Protein AF-A0A3L7VU51-F1 (afdb_monomer_lite)

Structure (mmCIF, N/CA/C/O backbone):
data_AF-A0A3L7VU51-F1
#
_entry.id   AF-A0A3L7VU51-F1
#
loop_
_atom_site.group_PDB
_atom_site.id
_atom_site.type_symbol
_atom_site.label_atom_id
_atom_site.label_alt_id
_atom_site.label_comp_id
_atom_site.label_asym_id
_atom_site.label_entity_id
_atom_site.label_seq_id
_atom_site.pdbx_PDB_ins_code
_atom_site.Cartn_x
_atom_site.Cartn_y
_atom_site.Cartn_z
_atom_site.occupancy
_atom_site.B_iso_or_equiv
_atom_site.auth_seq_id
_atom_site.auth_comp_id
_atom_site.auth_asym_id
_atom_site.auth_atom_id
_atom_site.pdbx_PDB_model_num
ATOM 1 N N . MET A 1 1 ? -8.812 21.172 -12.174 1.00 43.62 1 MET A N 1
ATOM 2 C CA . MET A 1 1 ? -7.855 20.045 -12.202 1.00 43.62 1 MET A CA 1
ATOM 3 C C . MET A 1 1 ? -8.671 18.785 -11.988 1.00 43.62 1 MET A C 1
ATOM 5 O O . MET A 1 1 ? -9.367 18.722 -10.985 1.00 43.62 1 MET A O 1
ATOM 9 N N . ALA A 1 2 ? -8.723 17.883 -12.968 1.00 48.28 2 ALA A N 1
ATOM 10 C CA . ALA A 1 2 ? -9.570 16.695 -12.885 1.00 48.28 2 ALA A CA 1
ATOM 11 C C . ALA A 1 2 ? -9.039 15.750 -11.794 1.00 48.28 2 ALA A C 1
ATOM 13 O O . ALA A 1 2 ? -7.850 15.431 -11.782 1.00 48.28 2 ALA A O 1
ATOM 14 N N . GLU A 1 3 ? -9.900 15.334 -10.866 1.00 54.09 3 GLU A N 1
ATOM 15 C CA . GLU A 1 3 ? -9.598 14.209 -9.980 1.00 54.09 3 GLU A CA 1
ATOM 16 C C . GLU A 1 3 ? -9.395 12.963 -10.842 1.00 54.09 3 GLU A C 1
ATOM 18 O O . GLU A 1 3 ? -10.272 12.592 -11.626 1.00 54.09 3 GLU A O 1
ATOM 23 N N . THR A 1 4 ? -8.221 12.343 -10.737 1.00 65.81 4 THR A N 1
ATOM 24 C CA . THR A 1 4 ? -7.937 11.097 -11.445 1.00 65.81 4 THR A CA 1
ATOM 25 C C . THR A 1 4 ? -8.759 9.968 -10.823 1.00 65.81 4 THR A C 1
ATOM 27 O O . THR A 1 4 ? -9.045 9.980 -9.622 1.00 65.81 4 THR A O 1
ATOM 30 N N . SER A 1 5 ? -9.144 8.980 -11.636 1.00 72.38 5 SER A N 1
ATOM 31 C CA . SER A 1 5 ? -9.883 7.790 -11.180 1.00 72.38 5 SER A CA 1
ATOM 32 C C . SER A 1 5 ? -9.213 7.127 -9.967 1.00 72.38 5 SER A C 1
ATOM 34 O O . SER A 1 5 ? -9.879 6.714 -9.021 1.00 72.38 5 SER A O 1
ATOM 36 N N . GLU A 1 6 ? -7.881 7.115 -9.952 1.00 66.00 6 GLU A N 1
ATOM 37 C CA . GLU A 1 6 ? -7.061 6.555 -8.877 1.00 66.00 6 GLU A CA 1
ATOM 38 C C . GLU A 1 6 ? -7.202 7.321 -7.556 1.00 66.00 6 GLU A C 1
ATOM 40 O O . GLU A 1 6 ? -7.354 6.712 -6.500 1.00 66.00 6 GLU A O 1
ATOM 45 N N . SER A 1 7 ? -7.224 8.660 -7.588 1.00 72.19 7 SER A N 1
ATOM 46 C CA . SER A 1 7 ? -7.455 9.459 -6.378 1.00 72.19 7 SER A CA 1
ATOM 47 C C . SER A 1 7 ? -8.830 9.188 -5.767 1.00 72.19 7 SER A C 1
ATOM 49 O O . SER A 1 7 ? -8.959 9.177 -4.545 1.00 72.19 7 SER A O 1
ATOM 51 N N . ARG A 1 8 ? -9.847 8.930 -6.598 1.00 76.38 8 ARG A N 1
ATOM 52 C CA . ARG A 1 8 ? -11.202 8.615 -6.129 1.00 76.38 8 ARG A CA 1
ATOM 53 C C . ARG A 1 8 ? -11.252 7.265 -5.412 1.00 76.38 8 ARG A C 1
ATOM 55 O O . ARG A 1 8 ? -11.758 7.194 -4.296 1.00 76.38 8 ARG A O 1
ATOM 62 N N . GLN A 1 9 ? -10.624 6.244 -5.997 1.00 82.12 9 GLN A N 1
ATOM 63 C CA . GLN A 1 9 ? -10.546 4.901 -5.413 1.00 82.12 9 GLN A CA 1
ATOM 64 C C . GLN A 1 9 ? -9.857 4.899 -4.042 1.00 82.12 9 GLN A C 1
ATOM 66 O O . GLN A 1 9 ? -10.307 4.213 -3.126 1.00 82.12 9 GLN A O 1
ATOM 71 N N . LEU A 1 10 ? -8.802 5.702 -3.867 1.00 83.12 10 LEU A N 1
ATOM 72 C CA . LEU A 1 10 ? -8.122 5.840 -2.574 1.00 83.12 10 LEU A CA 1
ATOM 73 C C . LEU A 1 10 ? -9.021 6.471 -1.509 1.00 83.12 10 LEU A C 1
ATOM 75 O O . LEU A 1 10 ? -9.040 6.018 -0.366 1.00 83.12 10 LEU A O 1
ATOM 79 N N . LEU A 1 11 ? -9.796 7.493 -1.877 1.00 81.81 11 LEU A N 1
ATOM 80 C CA . LEU A 1 11 ? -10.739 8.132 -0.958 1.00 81.81 11 LEU A CA 1
ATOM 81 C C . LEU A 1 11 ? -11.898 7.198 -0.588 1.00 81.81 11 LEU A C 1
ATOM 83 O O . LEU A 1 11 ? -12.312 7.174 0.570 1.00 81.81 11 LEU A O 1
ATOM 87 N N . GLU A 1 12 ? -12.394 6.401 -1.535 1.00 84.88 12 GLU A N 1
ATOM 88 C CA . GLU A 1 12 ? -13.410 5.376 -1.276 1.00 84.88 12 GLU A CA 1
ATOM 89 C C . GLU A 1 12 ? -12.882 4.274 -0.348 1.00 84.88 12 GLU A C 1
ATOM 91 O O . GLU A 1 12 ? -13.575 3.869 0.587 1.00 84.88 12 GLU A O 1
ATOM 96 N N . ALA A 1 13 ? -11.638 3.830 -0.549 1.00 86.00 13 ALA A N 1
ATOM 97 C CA . ALA A 1 13 ? -10.995 2.855 0.325 1.00 86.00 13 ALA A CA 1
ATOM 98 C C . ALA A 1 13 ? -10.833 3.390 1.757 1.00 86.00 13 ALA A C 1
ATOM 100 O O . ALA A 1 13 ? -11.168 2.687 2.712 1.00 86.00 13 ALA A O 1
ATOM 101 N N . LEU A 1 14 ? -10.391 4.644 1.910 1.00 86.75 14 LEU A N 1
ATOM 102 C CA . LEU A 1 14 ? -10.322 5.319 3.208 1.00 86.75 14 LEU A CA 1
ATOM 103 C C . LEU A 1 14 ? -11.701 5.387 3.879 1.00 86.75 14 LEU A C 1
ATOM 105 O O . LEU A 1 14 ? -11.854 4.966 5.022 1.00 86.75 14 LEU A O 1
ATOM 109 N N . ALA A 1 15 ? -12.728 5.846 3.160 1.00 86.06 15 ALA A N 1
ATOM 110 C CA . ALA A 1 15 ? -14.082 5.958 3.702 1.00 86.06 15 ALA A CA 1
ATOM 111 C C . ALA A 1 15 ? -14.665 4.606 4.147 1.00 86.06 15 ALA A C 1
ATOM 113 O O . ALA A 1 15 ? -15.455 4.553 5.089 1.00 86.06 15 ALA A O 1
ATOM 114 N N . ARG A 1 16 ? -14.283 3.519 3.471 1.00 88.12 16 ARG A N 1
ATOM 115 C CA . ARG A 1 16 ? -14.787 2.171 3.740 1.00 88.12 16 ARG A CA 1
ATOM 116 C C . ARG A 1 16 ? -14.091 1.478 4.908 1.00 88.12 16 ARG A C 1
ATOM 118 O O . ARG A 1 16 ? -14.755 0.762 5.653 1.00 88.12 16 ARG A O 1
ATOM 125 N N . TRP A 1 17 ? -12.773 1.620 5.025 1.00 89.69 17 TRP A N 1
ATOM 126 C CA . TRP A 1 17 ? -11.962 0.735 5.869 1.00 89.69 17 TRP A CA 1
ATOM 127 C C . TRP A 1 17 ? -11.326 1.403 7.083 1.00 89.69 17 TRP A C 1
ATOM 129 O O . TRP A 1 17 ? -10.846 0.702 7.973 1.00 89.69 17 TRP A O 1
ATOM 139 N N . VAL A 1 18 ? -11.317 2.733 7.161 1.00 87.50 18 VAL A N 1
ATOM 140 C CA . VAL A 1 18 ? -10.777 3.427 8.336 1.00 87.50 18 VAL A CA 1
ATOM 141 C C . VAL A 1 18 ? -11.587 3.063 9.580 1.00 87.50 18 VAL A C 1
ATOM 143 O O . VAL A 1 18 ? -12.814 3.135 9.593 1.00 87.50 18 VAL A O 1
ATOM 146 N N . GLY A 1 19 ? -10.888 2.650 10.637 1.00 84.69 19 GLY A N 1
ATOM 147 C CA . GLY A 1 19 ? -11.483 2.164 11.880 1.00 84.69 19 GLY A CA 1
ATOM 148 C C . GLY A 1 19 ? -11.949 0.706 11.842 1.00 84.69 19 GLY A C 1
ATOM 149 O O . GLY A 1 19 ? -12.318 0.181 12.891 1.00 84.69 19 GLY A O 1
ATOM 150 N N . ALA A 1 20 ? -11.905 0.028 10.689 1.00 88.00 20 ALA A N 1
ATOM 151 C CA . ALA A 1 20 ? -12.173 -1.406 10.621 1.00 88.00 20 ALA A CA 1
ATOM 152 C C . ALA A 1 20 ? -11.080 -2.196 11.355 1.00 88.00 20 ALA A C 1
ATOM 154 O O . ALA A 1 20 ? -9.908 -1.820 11.335 1.00 88.00 20 ALA A O 1
ATOM 155 N N . SER A 1 21 ? -11.451 -3.304 11.992 1.00 91.00 21 SER A N 1
ATOM 156 C CA . SER A 1 21 ? -10.497 -4.179 12.678 1.00 91.00 21 SER A CA 1
ATOM 157 C C . SER A 1 21 ? -9.696 -5.019 11.687 1.00 91.00 21 SER A C 1
ATOM 159 O O . SER A 1 21 ? -10.259 -5.644 10.789 1.00 91.00 21 SER A O 1
ATOM 161 N N . CYS A 1 22 ? -8.381 -5.088 11.894 1.00 89.88 22 CYS A N 1
ATOM 162 C CA . CYS A 1 22 ? -7.510 -6.022 11.191 1.00 89.88 22 CYS A CA 1
ATOM 163 C C . CYS A 1 22 ? -7.992 -7.469 11.425 1.00 89.88 22 CYS A C 1
ATOM 165 O O . CYS A 1 22 ? -8.198 -7.847 12.579 1.00 89.88 22 CYS A O 1
ATOM 167 N N . PRO A 1 23 ? -8.123 -8.312 10.387 1.00 89.06 23 PRO A N 1
ATOM 168 C CA . PRO A 1 23 ? -8.651 -9.669 10.542 1.00 89.06 23 PRO A CA 1
ATOM 169 C C . PRO A 1 23 ? -7.757 -10.603 11.375 1.00 89.06 23 PRO A C 1
ATOM 171 O O . PRO A 1 23 ? -8.264 -11.582 11.911 1.00 89.06 23 PRO A O 1
ATOM 174 N N . ASP A 1 24 ? -6.454 -10.320 11.509 1.00 90.69 24 ASP A N 1
ATOM 175 C CA . ASP A 1 24 ? -5.538 -11.174 12.288 1.00 90.69 24 ASP A CA 1
ATOM 176 C C . ASP A 1 24 ? -5.361 -10.711 13.734 1.00 90.69 24 ASP A C 1
ATOM 178 O O . ASP A 1 24 ? -5.346 -11.523 14.653 1.00 90.69 24 ASP A O 1
ATOM 182 N N . CYS A 1 25 ? -5.151 -9.408 13.939 1.00 90.62 25 CYS A N 1
ATOM 183 C CA . CYS A 1 25 ? -4.785 -8.862 15.247 1.00 90.62 25 CYS A CA 1
ATOM 184 C C . CYS A 1 25 ? -5.879 -7.999 15.877 1.00 90.62 25 CYS A C 1
ATOM 186 O O . CYS A 1 25 ? -5.675 -7.490 16.973 1.00 90.62 25 CYS A O 1
ATOM 188 N N . LEU A 1 26 ? -7.008 -7.808 15.187 1.00 89.81 26 LEU A N 1
ATOM 189 C CA . LEU A 1 26 ? -8.187 -7.041 15.611 1.00 89.81 26 LEU A CA 1
ATOM 190 C C . LEU A 1 26 ? -7.967 -5.540 15.868 1.00 89.81 26 LEU A C 1
ATOM 192 O O . LEU A 1 26 ? -8.941 -4.810 16.055 1.00 89.81 26 LEU A O 1
ATOM 196 N N . GLU A 1 27 ? -6.724 -5.062 15.803 1.00 86.81 27 GLU A 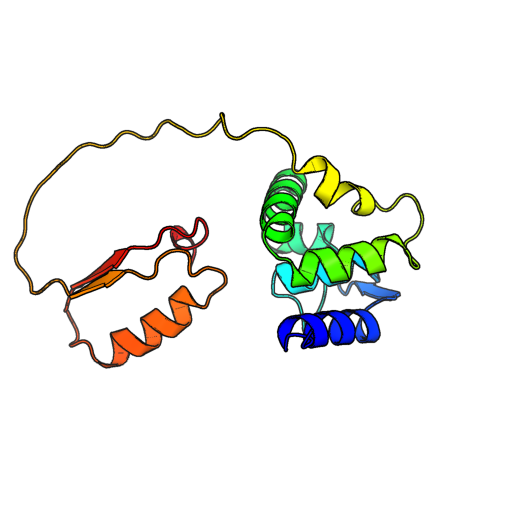N 1
ATOM 197 C CA . GLU A 1 27 ? -6.391 -3.641 15.915 1.00 86.81 27 GLU A CA 1
ATOM 198 C C . GLU A 1 27 ? -7.089 -2.812 14.824 1.00 86.81 27 GLU A C 1
ATOM 200 O O . GLU A 1 27 ? -7.116 -3.234 13.660 1.00 86.81 27 GLU A O 1
ATOM 205 N N . PRO A 1 28 ? -7.633 -1.631 15.170 1.00 87.62 28 PRO A N 1
ATOM 206 C CA . PRO A 1 28 ? -8.299 -0.764 14.212 1.00 87.62 28 PRO A CA 1
ATOM 207 C C . PRO A 1 28 ? -7.296 -0.197 13.201 1.00 87.62 28 PRO A C 1
ATOM 209 O O . PRO A 1 28 ? -6.231 0.309 13.560 1.00 87.62 28 PRO A O 1
ATOM 212 N N . LEU A 1 29 ? -7.657 -0.247 11.923 1.00 87.12 29 LEU A N 1
ATOM 213 C CA . LEU A 1 29 ? -6.865 0.322 10.843 1.00 87.12 29 LEU A CA 1
ATOM 214 C C . LEU A 1 29 ? -6.962 1.846 10.866 1.00 87.12 29 LEU A C 1
ATOM 216 O O . LEU A 1 29 ? -8.049 2.420 10.791 1.00 87.12 29 LEU A O 1
ATOM 220 N N . CYS A 1 30 ? -5.811 2.507 10.941 1.00 87.69 30 CYS A N 1
ATOM 221 C CA . CYS A 1 30 ? -5.724 3.944 10.726 1.00 87.69 30 CYS A CA 1
ATOM 222 C C . CYS A 1 30 ? -5.737 4.291 9.233 1.00 87.69 30 CYS A C 1
ATOM 224 O O . CYS A 1 30 ? -5.496 3.428 8.387 1.00 87.69 30 CYS A O 1
ATOM 226 N N . ASP A 1 31 ? -5.936 5.570 8.916 1.00 88.56 31 ASP A N 1
ATOM 227 C CA . ASP A 1 31 ? -5.899 6.096 7.548 1.00 88.56 31 ASP A CA 1
ATOM 228 C C . ASP A 1 31 ? -4.608 5.696 6.808 1.00 88.56 31 ASP A C 1
ATOM 230 O O . ASP A 1 31 ? -4.662 5.147 5.707 1.00 88.56 31 ASP A O 1
ATOM 234 N N . HIS A 1 32 ? -3.446 5.838 7.456 1.00 88.19 32 HIS A N 1
ATOM 235 C CA . HIS A 1 32 ? -2.159 5.385 6.911 1.00 88.19 32 HIS A CA 1
ATOM 236 C C . HIS A 1 32 ? -2.111 3.871 6.672 1.00 88.19 32 HIS A C 1
ATOM 238 O O . HIS A 1 32 ? -1.586 3.408 5.663 1.00 88.19 32 HIS A O 1
ATOM 244 N N . GLY A 1 33 ? -2.671 3.086 7.595 1.00 88.81 33 GLY A N 1
ATOM 245 C CA . GLY A 1 33 ? -2.718 1.632 7.490 1.00 88.81 33 GLY A CA 1
ATOM 246 C C . GLY A 1 33 ? -3.559 1.171 6.303 1.00 88.81 33 GLY A C 1
ATOM 247 O O . GLY A 1 33 ? -3.152 0.253 5.598 1.00 88.81 33 GLY A O 1
ATOM 248 N N . VAL A 1 34 ? -4.683 1.843 6.042 1.00 89.81 34 VAL A N 1
ATOM 249 C CA . VAL A 1 34 ? -5.524 1.580 4.868 1.00 89.81 34 VAL A CA 1
ATOM 250 C C . VAL A 1 34 ? -4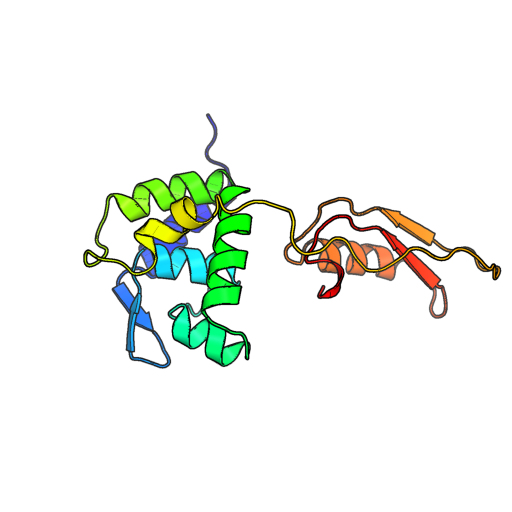.779 1.927 3.580 1.00 89.81 34 VAL A C 1
ATOM 252 O O . VAL A 1 34 ? -4.757 1.106 2.669 1.00 89.81 34 VAL A O 1
ATOM 255 N N . LEU A 1 35 ? -4.110 3.084 3.506 1.00 89.19 35 LEU A N 1
ATOM 256 C CA . LEU A 1 35 ? -3.320 3.454 2.322 1.00 89.19 35 LEU A CA 1
ATOM 257 C C . LEU A 1 35 ? -2.193 2.453 2.046 1.00 89.19 35 LEU A C 1
ATOM 259 O O . LEU A 1 35 ? -2.036 2.017 0.908 1.00 89.19 35 LEU A O 1
ATOM 263 N N . CYS A 1 36 ? -1.462 2.027 3.079 1.00 87.75 36 CYS A N 1
ATOM 264 C CA . CYS A 1 36 ? -0.445 0.985 2.947 1.00 87.75 36 CYS A CA 1
ATOM 265 C C . CYS A 1 36 ? -1.049 -0.356 2.507 1.00 87.75 36 CYS A C 1
ATOM 267 O O . CYS A 1 36 ? -0.473 -1.034 1.664 1.00 87.75 36 CYS A O 1
ATOM 269 N N . ALA A 1 37 ? -2.210 -0.746 3.038 1.00 87.62 37 ALA A N 1
ATOM 270 C CA . ALA A 1 37 ? -2.878 -1.980 2.634 1.00 87.62 37 ALA A CA 1
ATOM 271 C C . ALA A 1 37 ? -3.299 -1.938 1.158 1.00 87.62 37 ALA A C 1
ATOM 273 O O . ALA A 1 37 ? -3.081 -2.909 0.441 1.00 87.62 37 ALA A O 1
ATOM 274 N N . VAL A 1 38 ? -3.841 -0.812 0.684 1.00 87.75 38 VAL A N 1
ATOM 275 C CA . VAL A 1 38 ? -4.192 -0.634 -0.733 1.00 87.75 38 VAL A CA 1
ATOM 276 C C . VAL A 1 38 ? -2.941 -0.656 -1.616 1.00 87.75 38 VAL A C 1
ATOM 278 O O . VAL A 1 38 ? -2.955 -1.339 -2.637 1.00 87.75 38 VAL A O 1
ATOM 281 N N . ALA A 1 39 ? -1.851 -0.002 -1.199 1.00 85.75 39 ALA A N 1
ATOM 282 C CA . ALA A 1 39 ? -0.568 -0.034 -1.909 1.00 85.75 39 ALA A CA 1
ATOM 283 C C . ALA A 1 39 ? 0.020 -1.454 -2.007 1.00 85.75 39 ALA A C 1
ATOM 285 O O . ALA A 1 39 ? 0.596 -1.818 -3.024 1.00 85.75 39 ALA A O 1
ATOM 286 N N . LEU A 1 40 ? -0.186 -2.285 -0.980 1.00 82.62 40 LEU A N 1
ATOM 287 C CA . LEU A 1 40 ? 0.189 -3.704 -0.967 1.00 82.62 40 LEU A CA 1
ATOM 288 C C . LEU A 1 40 ? -0.820 -4.617 -1.699 1.00 82.62 40 LEU A C 1
ATOM 290 O O . LEU A 1 40 ? -0.699 -5.838 -1.630 1.00 82.62 40 LEU A O 1
ATOM 294 N N . GLY A 1 41 ? -1.846 -4.062 -2.353 1.00 83.06 41 GLY A N 1
ATOM 295 C CA . GLY A 1 41 ? -2.866 -4.827 -3.080 1.00 83.06 41 GLY A CA 1
ATOM 296 C C . GLY A 1 41 ? -3.964 -5.454 -2.208 1.00 83.06 41 GLY A C 1
ATOM 297 O O . GLY A 1 41 ? -4.832 -6.161 -2.716 1.00 83.06 41 GLY A O 1
ATOM 298 N N . LEU A 1 42 ? -4.001 -5.169 -0.905 1.00 83.69 42 LEU A N 1
ATOM 299 C CA . LEU A 1 42 ? -4.950 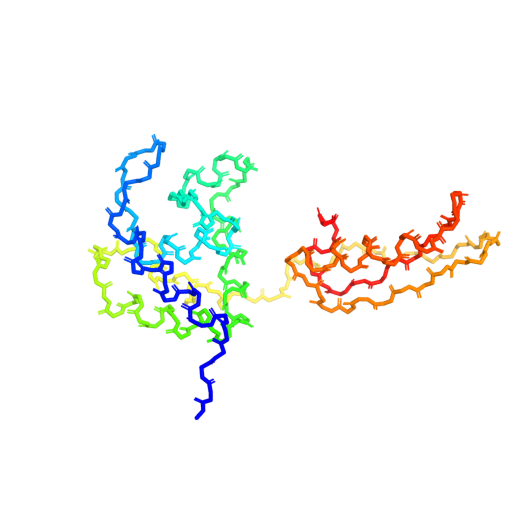-5.722 0.073 1.00 83.69 42 LEU A CA 1
ATOM 300 C C . LEU A 1 42 ? -6.241 -4.884 0.193 1.00 83.69 42 LEU A C 1
ATOM 302 O O . LEU A 1 42 ? -6.744 -4.648 1.289 1.00 83.69 42 LEU A O 1
ATOM 306 N N . LYS A 1 43 ? -6.791 -4.409 -0.930 1.00 80.88 43 LYS A N 1
ATOM 307 C CA . LYS A 1 43 ? -7.922 -3.455 -0.962 1.00 80.88 43 LYS A CA 1
ATOM 308 C C . LYS A 1 43 ? -9.276 -4.024 -0.505 1.00 80.88 43 LYS A C 1
ATOM 310 O O . LYS A 1 43 ? -10.118 -3.274 -0.011 1.00 80.88 43 LYS A O 1
ATOM 315 N N . ASP A 1 44 ? -9.482 -5.332 -0.664 1.00 81.81 44 ASP A N 1
ATOM 316 C CA . ASP A 1 44 ? -10.744 -6.015 -0.332 1.00 81.81 44 ASP A CA 1
ATOM 317 C C . ASP A 1 44 ? -10.754 -6.594 1.090 1.00 81.81 44 ASP A C 1
ATOM 319 O O . ASP A 1 44 ? -11.818 -6.795 1.677 1.00 81.81 44 ASP A O 1
ATOM 323 N N . LEU A 1 45 ? -9.567 -6.847 1.648 1.00 84.38 45 LEU A N 1
ATOM 324 C CA . LEU A 1 45 ? -9.379 -7.367 2.999 1.00 84.38 45 LEU A CA 1
ATOM 325 C C . LEU A 1 45 ? -8.117 -6.743 3.619 1.00 84.38 45 LEU A C 1
ATOM 327 O O . LEU A 1 45 ? -7.072 -7.401 3.700 1.00 84.38 45 LEU A O 1
ATOM 331 N N . PRO A 1 46 ? -8.179 -5.461 4.013 1.00 87.81 46 PRO A N 1
ATOM 332 C CA . PRO A 1 46 ? -7.005 -4.747 4.479 1.00 87.81 46 PRO A CA 1
ATOM 333 C C . PRO A 1 46 ? -6.519 -5.307 5.817 1.00 87.81 46 PRO A C 1
ATOM 335 O O . PRO A 1 46 ? -7.294 -5.609 6.726 1.00 87.81 46 PRO A O 1
ATOM 338 N N . ARG A 1 47 ? -5.198 -5.439 5.932 1.00 89.06 47 ARG A N 1
ATOM 339 C CA . ARG A 1 47 ? -4.501 -5.875 7.147 1.00 89.06 47 ARG A CA 1
ATOM 340 C C . ARG A 1 47 ? -3.629 -4.736 7.653 1.00 89.06 47 ARG A C 1
ATOM 342 O O . ARG A 1 47 ? -3.177 -3.900 6.871 1.00 89.06 47 ARG A O 1
ATOM 349 N N . CYS A 1 48 ? -3.364 -4.705 8.957 1.00 89.19 48 CYS A N 1
ATOM 350 C CA . CYS A 1 48 ? -2.383 -3.763 9.487 1.00 89.19 48 CYS A CA 1
ATOM 351 C C . CYS A 1 48 ? -0.999 -4.102 8.916 1.00 89.19 48 CYS A C 1
ATOM 353 O O . CYS A 1 48 ? -0.729 -5.264 8.600 1.00 89.19 48 CYS A O 1
ATOM 355 N N . LEU A 1 49 ? -0.110 -3.110 8.806 1.00 86.69 49 LEU A N 1
ATOM 356 C CA . LEU A 1 49 ? 1.181 -3.310 8.142 1.00 86.69 49 LEU A CA 1
ATOM 357 C C . LEU A 1 49 ? 1.974 -4.480 8.747 1.00 86.69 49 LEU A C 1
ATOM 359 O O . LEU A 1 49 ? 2.488 -5.303 8.007 1.00 86.69 49 LEU A O 1
ATOM 363 N N . ASN A 1 50 ? 1.992 -4.617 10.076 1.00 88.25 50 ASN A N 1
ATOM 364 C CA . ASN A 1 50 ? 2.689 -5.711 10.761 1.00 88.25 50 ASN A CA 1
ATOM 365 C C . ASN A 1 50 ? 2.136 -7.102 10.384 1.00 88.25 50 ASN A C 1
ATOM 367 O O . ASN A 1 50 ? 2.890 -8.044 10.154 1.00 88.25 50 ASN A O 1
ATOM 371 N N . CYS A 1 51 ? 0.812 -7.250 10.292 1.00 88.25 51 CYS A N 1
ATOM 372 C CA . CYS A 1 51 ? 0.200 -8.511 9.867 1.00 88.25 51 CYS A CA 1
ATOM 373 C C . CYS A 1 51 ? 0.396 -8.764 8.370 1.00 88.25 51 CYS A C 1
ATOM 375 O O . CYS A 1 51 ? 0.648 -9.900 7.976 1.00 88.25 51 CYS A O 1
ATOM 377 N N . ALA A 1 52 ? 0.348 -7.713 7.547 1.00 85.81 52 ALA A N 1
ATOM 378 C CA . ALA A 1 52 ? 0.643 -7.809 6.124 1.00 85.81 52 ALA A CA 1
ATOM 379 C C . ALA A 1 52 ? 2.091 -8.271 5.880 1.00 85.81 52 ALA A C 1
ATOM 381 O O . ALA A 1 52 ? 2.303 -9.218 5.129 1.00 85.81 52 ALA A O 1
ATOM 382 N N . THR A 1 53 ? 3.084 -7.690 6.565 1.00 85.44 53 THR A N 1
ATOM 383 C CA . THR A 1 53 ? 4.494 -8.084 6.402 1.00 85.44 53 THR A CA 1
ATOM 384 C C . THR A 1 53 ? 4.758 -9.505 6.880 1.00 85.44 53 THR A C 1
ATOM 386 O O . THR A 1 53 ? 5.442 -10.260 6.192 1.00 85.44 53 THR A O 1
ATOM 389 N N . LYS A 1 54 ? 4.161 -9.910 8.011 1.00 83.62 54 LYS A N 1
ATOM 390 C CA . LYS A 1 54 ? 4.222 -11.298 8.493 1.00 83.62 54 LYS A CA 1
ATOM 391 C C . LYS A 1 54 ? 3.635 -12.281 7.483 1.00 83.62 54 LYS A C 1
ATOM 393 O O . LYS A 1 54 ? 4.243 -13.316 7.241 1.00 83.62 54 LYS A O 1
ATOM 398 N N . GLY A 1 55 ? 2.490 -11.953 6.881 1.00 77.31 55 GLY A N 1
ATOM 399 C CA . GLY A 1 55 ? 1.863 -12.783 5.848 1.00 77.31 55 GLY A CA 1
ATOM 400 C C . GLY A 1 55 ? 2.704 -12.903 4.573 1.00 77.31 55 GLY A C 1
ATOM 401 O O . GLY A 1 55 ? 2.710 -13.958 3.948 1.00 77.31 55 GLY A O 1
ATOM 402 N N . LEU A 1 56 ? 3.449 -11.851 4.224 1.00 74.69 56 LEU A N 1
ATOM 403 C CA . LEU A 1 56 ? 4.382 -11.831 3.092 1.00 74.69 56 LEU A CA 1
ATOM 404 C C . LEU A 1 56 ? 5.752 -12.455 3.412 1.00 74.69 56 LEU A C 1
ATOM 406 O O . LEU A 1 56 ? 6.591 -12.556 2.522 1.00 74.69 56 LEU A O 1
ATOM 410 N N . GLY A 1 57 ? 6.015 -12.832 4.669 1.00 78.25 57 GLY A N 1
ATOM 411 C CA . GLY A 1 57 ? 7.326 -13.326 5.101 1.00 78.25 57 GLY A CA 1
ATOM 412 C C . GLY A 1 57 ? 8.448 -12.284 4.999 1.00 78.25 57 GLY A C 1
ATOM 413 O O . GLY A 1 57 ? 9.613 -12.660 4.888 1.00 78.25 57 GLY A O 1
ATOM 414 N N . ARG A 1 58 ? 8.117 -10.984 5.014 1.00 74.56 58 ARG A N 1
ATOM 415 C CA . ARG A 1 58 ? 9.080 -9.880 4.869 1.00 74.56 58 ARG A CA 1
ATOM 416 C C . ARG A 1 58 ? 9.352 -9.176 6.191 1.00 74.56 58 ARG A C 1
ATOM 418 O O . ARG A 1 58 ? 8.499 -9.114 7.079 1.00 74.56 58 ARG A O 1
ATOM 425 N N . ASP A 1 59 ? 10.541 -8.588 6.286 1.00 82.00 59 ASP A N 1
ATOM 426 C CA . ASP A 1 59 ? 10.893 -7.707 7.394 1.00 82.00 59 ASP A CA 1
ATOM 427 C C . ASP A 1 59 ? 10.057 -6.414 7.364 1.00 82.00 59 ASP A C 1
ATOM 429 O O . ASP A 1 59 ? 9.793 -5.827 6.307 1.00 82.00 59 ASP A O 1
ATOM 433 N N . LEU A 1 60 ? 9.629 -5.968 8.546 1.00 81.12 60 LEU A N 1
ATOM 434 C CA . LEU A 1 60 ? 8.763 -4.802 8.695 1.00 81.12 60 LEU A CA 1
ATOM 435 C C . LEU A 1 60 ? 9.488 -3.507 8.312 1.00 81.12 60 LEU A C 1
ATOM 437 O O . LEU A 1 60 ? 8.889 -2.656 7.658 1.00 81.12 60 LEU A O 1
ATOM 441 N N . VAL A 1 61 ? 10.760 -3.357 8.687 1.00 79.69 61 VAL A N 1
ATOM 442 C CA . VAL A 1 61 ? 11.551 -2.152 8.395 1.00 79.69 61 VAL A CA 1
ATOM 443 C C . VAL A 1 61 ? 11.842 -2.070 6.899 1.00 79.69 61 VAL A C 1
ATOM 445 O O . VAL A 1 61 ? 11.588 -1.036 6.282 1.00 79.69 61 VAL A O 1
ATOM 448 N N . ALA A 1 62 ? 12.268 -3.176 6.289 1.00 76.50 62 ALA A N 1
ATOM 449 C CA . ALA A 1 62 ? 12.478 -3.263 4.847 1.00 76.50 62 ALA A CA 1
ATOM 450 C C . ALA A 1 62 ? 11.198 -2.922 4.065 1.00 76.50 62 ALA A C 1
ATOM 452 O O . ALA A 1 62 ? 11.233 -2.140 3.112 1.00 76.50 62 ALA A O 1
ATOM 453 N N . THR A 1 63 ? 10.048 -3.440 4.510 1.00 78.75 63 THR A N 1
ATOM 454 C CA . THR A 1 63 ? 8.756 -3.148 3.873 1.00 78.75 63 THR A CA 1
ATOM 455 C C . THR A 1 63 ? 8.350 -1.684 4.047 1.00 78.75 63 THR A C 1
ATOM 457 O O . THR A 1 63 ? 7.879 -1.075 3.089 1.00 78.75 63 THR A O 1
ATOM 460 N N . LYS A 1 64 ? 8.568 -1.085 5.229 1.00 82.12 64 LYS A N 1
ATOM 461 C CA . LYS A 1 64 ? 8.343 0.355 5.449 1.00 82.12 64 LYS A CA 1
ATOM 462 C C . LYS A 1 64 ? 9.181 1.192 4.480 1.00 82.12 64 LYS A C 1
ATOM 464 O O . LYS A 1 64 ? 8.623 2.039 3.793 1.00 82.12 64 LYS A O 1
ATOM 469 N N . ASN A 1 65 ? 10.478 0.914 4.365 1.00 78.44 65 ASN A N 1
ATOM 470 C CA . ASN A 1 65 ? 11.384 1.660 3.485 1.00 78.44 65 ASN A CA 1
ATOM 471 C C . ASN A 1 65 ? 11.020 1.515 2.002 1.00 78.44 65 ASN A C 1
ATOM 473 O O . ASN A 1 65 ? 11.183 2.447 1.215 1.00 78.44 65 ASN A O 1
ATOM 477 N N . HIS A 1 66 ? 10.542 0.338 1.599 1.00 78.81 66 HIS A N 1
ATOM 478 C CA . HIS A 1 66 ? 10.054 0.119 0.243 1.00 78.81 66 HIS A CA 1
ATOM 479 C C . HIS A 1 66 ? 8.764 0.909 -0.028 1.00 78.81 66 HIS A C 1
ATOM 481 O O . HIS A 1 66 ? 8.704 1.663 -0.998 1.00 78.81 66 HIS A O 1
ATOM 487 N N . LEU A 1 67 ? 7.771 0.813 0.864 1.00 82.94 67 LEU A N 1
ATOM 488 C CA . LEU A 1 67 ? 6.512 1.558 0.750 1.00 82.94 67 LEU A CA 1
ATOM 489 C C . LEU A 1 67 ? 6.731 3.070 0.755 1.00 82.94 67 LEU A C 1
ATOM 491 O O . LEU A 1 67 ? 6.107 3.768 -0.033 1.00 82.94 67 LEU A O 1
ATOM 495 N N . ALA A 1 68 ? 7.626 3.568 1.605 1.00 83.56 68 ALA A N 1
ATOM 496 C CA . ALA A 1 68 ? 7.973 4.980 1.692 1.00 83.56 68 ALA A CA 1
ATOM 497 C C . ALA A 1 68 ? 8.434 5.535 0.334 1.00 83.56 68 ALA A C 1
ATOM 499 O O . ALA A 1 68 ? 7.867 6.506 -0.167 1.00 83.56 68 ALA A O 1
ATOM 500 N N . ARG A 1 69 ? 9.404 4.864 -0.302 1.00 79.50 69 ARG A N 1
ATOM 501 C CA . ARG A 1 69 ? 9.922 5.241 -1.627 1.00 79.50 69 ARG A CA 1
ATOM 502 C C . ARG A 1 69 ? 8.862 5.132 -2.719 1.00 79.50 69 ARG A C 1
ATOM 504 O O . ARG A 1 69 ? 8.763 6.019 -3.560 1.00 79.50 69 ARG A O 1
ATOM 511 N N . TRP A 1 70 ? 8.058 4.070 -2.694 1.00 80.25 70 TRP A N 1
ATOM 512 C CA . TRP A 1 70 ? 7.008 3.862 -3.691 1.00 80.25 70 TRP A CA 1
ATOM 513 C C . TRP A 1 70 ? 5.908 4.926 -3.597 1.00 80.25 70 TRP A C 1
ATOM 515 O O . TRP A 1 70 ? 5.549 5.542 -4.598 1.00 80.25 70 TRP A O 1
ATOM 525 N N . LEU A 1 71 ? 5.411 5.197 -2.386 1.00 82.81 71 LEU A N 1
ATOM 526 C CA . LEU A 1 71 ? 4.369 6.195 -2.136 1.00 82.81 71 LEU A CA 1
ATOM 527 C C . LEU A 1 71 ? 4.849 7.615 -2.465 1.00 82.81 71 LEU A C 1
ATOM 529 O O . LEU A 1 71 ? 4.067 8.409 -2.989 1.00 82.81 71 LEU A O 1
ATOM 533 N N . ALA A 1 72 ? 6.125 7.922 -2.203 1.00 79.94 72 ALA A N 1
ATOM 534 C CA . ALA A 1 72 ? 6.732 9.207 -2.543 1.00 79.94 72 ALA A CA 1
ATOM 535 C C . ALA A 1 72 ? 6.702 9.503 -4.053 1.00 79.94 72 ALA A C 1
ATOM 537 O O . ALA A 1 72 ? 6.602 10.661 -4.449 1.00 79.94 72 ALA A O 1
ATOM 538 N N . GLY A 1 73 ? 6.728 8.469 -4.899 1.00 77.94 73 GLY A N 1
ATOM 539 C CA . GLY A 1 73 ? 6.650 8.602 -6.355 1.00 77.94 73 GLY A CA 1
ATOM 540 C C . GLY A 1 73 ? 5.232 8.732 -6.926 1.00 77.94 73 GLY A C 1
ATOM 541 O O . GLY A 1 73 ? 5.082 8.787 -8.145 1.00 77.94 73 GLY A O 1
ATOM 542 N N . LYS A 1 74 ? 4.176 8.739 -6.096 1.00 80.19 74 LYS A N 1
ATOM 543 C CA . LYS A 1 74 ? 2.777 8.696 -6.561 1.00 80.19 74 LYS A CA 1
ATOM 544 C C . LYS A 1 74 ? 1.961 9.885 -6.039 1.00 80.19 74 LYS A C 1
ATOM 546 O O . LYS A 1 74 ? 1.456 9.871 -4.917 1.00 80.19 74 LYS A O 1
ATOM 551 N N . ASP A 1 75 ? 1.707 10.881 -6.893 1.00 78.25 75 ASP A N 1
ATOM 552 C CA . ASP A 1 75 ? 0.954 12.106 -6.552 1.00 78.25 75 ASP A CA 1
ATOM 553 C C . ASP A 1 75 ? -0.456 11.868 -5.983 1.00 78.25 75 ASP A C 1
ATOM 555 O O . ASP A 1 75 ? -0.978 12.668 -5.198 1.00 78.25 75 ASP A O 1
ATOM 559 N N . CYS A 1 76 ? -1.137 10.804 -6.415 1.00 81.94 76 CYS A N 1
ATOM 560 C CA . CYS A 1 76 ? -2.458 10.442 -5.896 1.00 81.94 76 CYS A CA 1
ATOM 561 C C . CYS A 1 76 ? -2.377 9.966 -4.437 1.00 81.94 76 CYS A C 1
ATOM 563 O O . CYS A 1 76 ? -3.204 10.377 -3.619 1.00 81.94 76 CYS A O 1
ATOM 565 N N . TYR A 1 77 ? -1.350 9.183 -4.104 1.00 84.25 77 TYR A N 1
ATOM 566 C CA . TYR A 1 77 ? -1.085 8.717 -2.750 1.00 84.25 77 TYR A CA 1
ATOM 567 C C . TYR A 1 77 ? -0.562 9.834 -1.862 1.00 84.25 77 TYR A C 1
ATOM 569 O O . TYR A 1 77 ? -1.071 9.969 -0.760 1.00 84.25 77 TYR A O 1
ATOM 577 N N . LEU A 1 78 ? 0.347 10.690 -2.339 1.00 82.50 78 LEU A N 1
ATOM 578 C CA . LEU A 1 78 ? 0.820 11.855 -1.580 1.00 82.50 78 LEU A CA 1
ATOM 579 C C . LEU A 1 78 ? -0.338 12.752 -1.120 1.00 82.50 78 LEU A C 1
ATOM 581 O O . LEU A 1 78 ? -0.416 13.150 0.042 1.00 82.50 78 LEU A O 1
ATOM 585 N N . ARG A 1 79 ? -1.294 13.025 -2.015 1.00 82.75 79 ARG A N 1
ATOM 586 C CA . ARG A 1 79 ? -2.489 13.819 -1.689 1.00 82.75 79 ARG A CA 1
ATOM 587 C C . ARG A 1 79 ? -3.419 13.115 -0.703 1.00 82.75 79 ARG A C 1
ATOM 589 O O . ARG A 1 79 ? -3.980 13.772 0.173 1.00 82.75 79 ARG A O 1
ATOM 596 N N . ALA A 1 80 ? -3.608 11.804 -0.844 1.00 84.25 80 ALA A N 1
ATOM 597 C CA . ALA A 1 80 ? -4.389 11.018 0.108 1.00 84.25 80 ALA A CA 1
ATOM 598 C C . ALA A 1 80 ? -3.694 10.943 1.480 1.00 84.25 80 ALA A C 1
ATOM 600 O O . ALA A 1 80 ? -4.353 11.057 2.510 1.00 84.25 80 ALA A O 1
ATOM 601 N N . TRP A 1 81 ? -2.366 10.843 1.487 1.00 86.06 81 TRP A N 1
ATOM 602 C CA . TRP A 1 81 ? -1.526 10.792 2.675 1.00 86.06 81 TRP A CA 1
ATOM 603 C C . TRP A 1 81 ? -1.558 12.099 3.457 1.00 86.06 81 TRP A C 1
ATOM 605 O O . TRP A 1 81 ? -1.781 12.080 4.658 1.00 86.06 81 TRP A O 1
ATOM 615 N N . ALA A 1 82 ? -1.448 13.246 2.785 1.00 80.81 82 ALA A N 1
ATOM 616 C CA . ALA A 1 82 ? -1.577 14.551 3.434 1.00 80.81 82 ALA A CA 1
ATOM 617 C C . ALA A 1 82 ? -2.948 14.731 4.119 1.00 80.81 82 ALA A C 1
ATOM 619 O O . ALA A 1 82 ? -3.051 15.347 5.178 1.00 80.81 82 ALA A O 1
ATOM 620 N N . LYS A 1 83 ? -4.017 14.158 3.544 1.00 77.50 83 LYS A N 1
ATOM 621 C CA . LYS A 1 83 ? -5.340 14.129 4.187 1.00 77.50 83 LYS A CA 1
ATOM 622 C C . LYS A 1 83 ? -5.377 13.175 5.385 1.00 77.50 83 LYS A C 1
ATOM 624 O O . LYS A 1 83 ? -5.957 13.539 6.406 1.00 77.50 83 LYS A O 1
ATOM 629 N N . ALA A 1 84 ? -4.761 11.999 5.269 1.00 78.50 84 ALA A N 1
ATOM 630 C CA . ALA A 1 84 ? -4.630 11.025 6.355 1.00 78.50 84 ALA A CA 1
ATOM 631 C C . ALA A 1 84 ? -3.837 11.591 7.545 1.00 78.50 84 ALA A C 1
ATOM 633 O O . ALA A 1 84 ? -4.228 11.393 8.689 1.00 78.50 84 ALA A O 1
ATOM 634 N N . ASP A 1 85 ? -2.784 12.363 7.286 1.00 71.38 85 ASP A N 1
ATOM 635 C CA . ASP A 1 85 ? -1.965 12.999 8.323 1.00 71.38 85 ASP A CA 1
ATOM 636 C C . ASP A 1 85 ? -2.760 14.059 9.113 1.00 71.38 85 ASP A C 1
ATOM 638 O O . ASP A 1 85 ? -2.578 14.243 10.315 1.00 71.38 85 ASP A O 1
ATOM 642 N N . SER A 1 86 ? -3.734 14.701 8.457 1.00 61.62 86 SER A N 1
ATOM 643 C CA . SER A 1 86 ? -4.629 15.687 9.076 1.00 61.62 86 SER A CA 1
ATOM 644 C C . SER A 1 86 ? -5.811 15.097 9.866 1.00 61.62 86 SER A C 1
ATOM 646 O O . SER A 1 86 ? -6.549 15.853 10.503 1.00 61.62 86 SER A O 1
ATOM 648 N N . ALA A 1 87 ? -6.031 13.773 9.842 1.00 60.28 87 ALA A N 1
ATOM 649 C CA . ALA A 1 87 ? -7.233 13.150 10.400 1.00 60.28 87 ALA A CA 1
ATOM 650 C C . ALA A 1 87 ? -6.972 11.8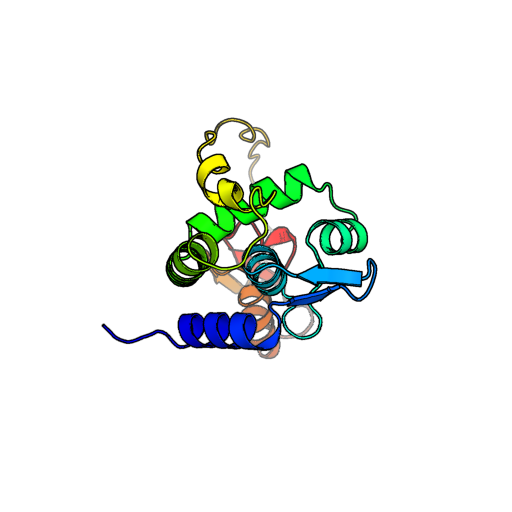46 11.181 1.00 60.28 87 ALA A C 1
ATOM 652 O O . ALA A 1 87 ? -6.199 10.995 10.771 1.00 60.28 87 ALA A O 1
ATOM 653 N N . ARG A 1 88 ? -7.716 11.685 12.290 1.00 58.34 88 ARG A N 1
ATOM 654 C CA . ARG A 1 88 ? -8.149 10.434 12.966 1.00 58.34 88 ARG A CA 1
ATOM 655 C C . ARG A 1 88 ? -7.138 9.349 13.349 1.00 58.34 88 ARG A C 1
ATOM 657 O O . ARG A 1 88 ? -7.532 8.424 14.062 1.00 58.34 88 ARG A O 1
ATOM 664 N N . CYS A 1 89 ? -5.867 9.434 12.992 1.00 64.00 89 CYS A N 1
ATOM 665 C CA . CYS A 1 89 ? -4.895 8.482 13.497 1.00 64.00 89 CYS A CA 1
ATOM 666 C C . CYS A 1 89 ? -4.541 8.802 14.958 1.00 64.00 89 CYS A C 1
ATOM 668 O O . CYS A 1 89 ? -4.284 9.958 15.293 1.00 64.00 89 CYS A O 1
ATOM 670 N N . LYS A 1 90 ? -4.493 7.788 15.838 1.00 61.69 90 LYS A N 1
ATOM 671 C CA . LYS A 1 90 ? -3.915 7.951 17.183 1.00 61.69 90 LYS A CA 1
ATOM 672 C C . LYS A 1 90 ? -2.485 8.459 17.016 1.00 61.69 90 LYS A C 1
ATOM 674 O O . LYS A 1 90 ? -1.636 7.731 16.508 1.00 61.69 90 LYS A O 1
ATOM 679 N N . THR A 1 91 ? -2.233 9.701 17.404 1.00 54.31 91 THR A N 1
ATOM 680 C CA . THR A 1 91 ? -0.881 10.237 17.514 1.00 54.31 91 THR A CA 1
ATOM 681 C C . THR A 1 91 ? -0.202 9.630 18.746 1.00 54.31 91 THR A C 1
ATOM 683 O O . THR A 1 91 ? -0.809 9.618 19.820 1.00 54.31 91 THR A O 1
ATOM 686 N N . PRO A 1 92 ? 1.045 9.137 18.626 1.00 59.44 92 PRO A N 1
ATOM 687 C CA . PRO A 1 92 ? 1.850 9.030 17.405 1.00 59.44 92 PRO A CA 1
ATOM 688 C C . PRO A 1 92 ? 1.514 7.769 16.586 1.00 59.44 92 PRO A C 1
ATOM 690 O O . PRO A 1 92 ? 1.592 6.642 17.075 1.00 59.44 92 PRO A O 1
ATOM 693 N N . CYS A 1 93 ? 1.186 7.959 15.306 1.00 71.88 93 CYS A N 1
ATOM 694 C CA . CYS A 1 93 ? 1.083 6.862 14.352 1.00 71.88 93 CYS A CA 1
ATOM 695 C C . CYS A 1 93 ? 2.491 6.400 13.983 1.00 71.88 93 CYS A C 1
ATOM 697 O O . CYS A 1 93 ? 3.294 7.214 13.539 1.00 71.88 93 CYS A O 1
ATOM 699 N N . LEU A 1 94 ? 2.781 5.099 14.034 1.00 71.88 94 LEU A N 1
ATOM 700 C CA . LEU A 1 94 ? 4.071 4.565 13.560 1.00 71.88 94 LEU A CA 1
ATOM 701 C C . LEU A 1 94 ? 4.309 4.757 12.049 1.00 71.88 94 LEU A C 1
ATOM 703 O O . LEU A 1 94 ? 5.396 4.454 11.551 1.00 71.88 94 LEU A O 1
ATOM 707 N N . LEU A 1 95 ? 3.282 5.207 11.324 1.00 76.06 95 LEU A N 1
ATOM 708 C CA . LEU A 1 95 ? 3.316 5.469 9.893 1.00 76.06 95 LEU A CA 1
ATOM 709 C C . LEU A 1 95 ? 3.249 6.957 9.547 1.00 76.06 95 LEU A C 1
ATOM 711 O O . LEU A 1 95 ? 3.558 7.260 8.413 1.00 76.06 95 LEU A O 1
ATOM 715 N N . SER A 1 96 ? 2.907 7.896 10.438 1.00 75.50 96 SER A N 1
ATOM 716 C CA . SER A 1 96 ? 2.779 9.313 10.020 1.00 75.50 96 SER A CA 1
ATOM 717 C C . SER A 1 96 ? 4.092 9.886 9.464 1.00 75.50 96 SER A C 1
ATOM 719 O O . SER A 1 96 ? 4.074 10.672 8.524 1.00 75.50 96 SER A O 1
ATOM 721 N N . GLY A 1 97 ? 5.236 9.412 9.972 1.00 75.25 97 GLY A N 1
ATOM 722 C CA . GLY A 1 97 ? 6.572 9.768 9.478 1.00 75.25 97 GLY A CA 1
ATOM 723 C C . GLY A 1 97 ? 7.057 8.988 8.250 1.00 75.25 97 GLY A C 1
ATOM 724 O O . GLY A 1 97 ? 8.122 9.305 7.734 1.00 75.25 97 GLY A O 1
ATOM 725 N N . LEU A 1 98 ? 6.294 8.013 7.734 1.00 80.56 98 LEU A N 1
ATOM 726 C CA . LEU A 1 98 ? 6.781 7.064 6.720 1.00 80.56 98 LEU A CA 1
ATOM 727 C C . LEU A 1 98 ? 7.334 7.759 5.466 1.00 80.56 98 LEU A C 1
ATOM 729 O O . LEU A 1 98 ? 8.337 7.319 4.920 1.00 80.56 98 LEU A O 1
ATOM 733 N N . LEU A 1 99 ? 6.689 8.840 5.016 1.00 75.88 99 LEU A N 1
ATOM 734 C CA . LEU A 1 99 ? 7.137 9.601 3.846 1.00 75.88 99 LEU A CA 1
ATOM 735 C C . LEU A 1 99 ? 8.293 10.564 4.146 1.00 75.88 99 LEU A C 1
ATOM 737 O O . LEU A 1 99 ? 9.054 10.880 3.242 1.00 75.88 99 LEU A O 1
ATOM 741 N N . GLN A 1 100 ? 8.439 11.014 5.393 1.00 68.69 100 GLN A N 1
ATOM 742 C CA . GLN A 1 100 ? 9.557 11.863 5.830 1.00 68.69 100 GLN A CA 1
ATOM 743 C C . GLN A 1 100 ? 10.836 11.032 6.021 1.00 68.69 100 GLN A C 1
ATOM 745 O O . GLN A 1 100 ? 11.939 11.512 5.796 1.00 68.69 100 GLN A O 1
ATOM 750 N N . GLU A 1 101 ? 10.693 9.754 6.382 1.00 57.91 101 GLU A N 1
ATOM 751 C CA . GLU A 1 101 ? 11.793 8.790 6.516 1.00 57.91 101 GLU A CA 1
ATOM 752 C C . GLU A 1 101 ? 12.325 8.283 5.153 1.00 57.91 101 GLU A C 1
ATOM 754 O O . GLU A 1 101 ? 13.339 7.589 5.109 1.00 57.91 101 GLU A O 1
ATOM 759 N N . ALA A 1 102 ? 11.670 8.626 4.033 1.00 56.03 102 ALA A N 1
ATOM 760 C CA . ALA A 1 102 ? 12.035 8.178 2.683 1.00 56.03 102 ALA A CA 1
ATOM 761 C C . ALA A 1 102 ? 13.287 8.871 2.101 1.00 56.03 102 ALA A C 1
ATOM 763 O O . ALA A 1 102 ? 13.818 8.410 1.092 1.00 56.03 102 ALA A O 1
ATOM 764 N N . GLU A 1 103 ? 13.760 9.963 2.711 1.00 45.31 103 GLU A N 1
ATOM 765 C CA . GLU A 1 103 ? 14.856 10.811 2.208 1.00 45.31 103 GLU A CA 1
ATOM 766 C C . GLU A 1 103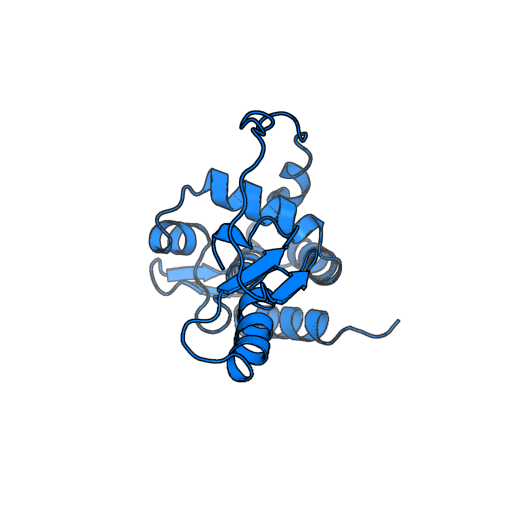 ? 16.277 10.300 2.550 1.00 45.31 103 GLU A C 1
ATOM 768 O O . GLU A 1 103 ? 17.206 11.096 2.692 1.00 45.31 103 GLU A O 1
ATOM 773 N N . ILE A 1 104 ? 16.493 8.984 2.683 1.00 45.41 104 ILE A N 1
ATOM 774 C CA . ILE A 1 104 ? 17.843 8.425 2.911 1.00 45.41 104 ILE A CA 1
ATOM 775 C C . ILE A 1 104 ? 18.453 7.948 1.570 1.00 45.41 104 ILE A C 1
ATOM 777 O O . ILE A 1 104 ? 17.763 7.259 0.816 1.00 45.41 104 ILE A O 1
ATOM 781 N N . PRO A 1 105 ? 19.713 8.313 1.229 1.00 38.50 105 PRO A N 1
ATOM 782 C CA . PRO A 1 105 ? 20.184 8.404 -0.156 1.00 38.50 105 PRO A CA 1
ATOM 783 C C . PRO A 1 105 ? 20.525 7.069 -0.836 1.00 38.50 105 PRO A C 1
ATOM 785 O O . PRO A 1 105 ? 20.778 6.039 -0.215 1.00 38.50 105 PRO A O 1
ATOM 788 N N . ALA A 1 106 ? 20.573 7.154 -2.164 1.00 39.03 106 ALA A N 1
ATOM 789 C CA . ALA A 1 106 ? 20.628 6.098 -3.167 1.00 39.03 106 ALA A CA 1
ATOM 790 C C . ALA A 1 106 ? 22.021 5.461 -3.401 1.00 39.03 106 ALA A C 1
ATOM 792 O O . ALA A 1 106 ? 22.455 5.361 -4.546 1.00 39.03 106 ALA A O 1
ATOM 793 N N . GLU A 1 107 ? 22.738 5.024 -2.358 1.00 34.38 107 GLU A N 1
ATOM 794 C CA . GLU A 1 107 ? 24.169 4.664 -2.510 1.00 34.38 107 GLU A CA 1
ATOM 795 C C . GLU A 1 107 ? 24.566 3.219 -2.153 1.00 34.38 107 GLU A C 1
ATOM 797 O O . GLU A 1 107 ? 25.729 2.862 -2.315 1.00 34.38 107 GLU A O 1
ATOM 802 N N . ALA A 1 108 ? 23.653 2.354 -1.695 1.00 37.69 108 ALA A N 1
ATOM 803 C CA . ALA A 1 108 ? 24.053 1.063 -1.109 1.00 37.69 108 ALA A CA 1
ATOM 804 C C . ALA A 1 108 ? 23.912 -0.193 -1.995 1.00 37.69 108 ALA A C 1
ATOM 806 O O . ALA A 1 108 ? 24.282 -1.264 -1.527 1.00 37.69 108 ALA A O 1
ATOM 807 N N . GLU A 1 109 ? 23.445 -0.118 -3.250 1.00 36.72 109 GLU A N 1
ATOM 808 C CA . GLU A 1 109 ? 23.301 -1.320 -4.105 1.00 36.72 109 GLU A CA 1
ATOM 809 C C . GLU A 1 109 ? 23.788 -1.124 -5.553 1.00 36.72 109 GLU A C 1
ATOM 811 O O . GLU A 1 109 ? 23.108 -1.454 -6.520 1.00 36.72 109 GLU A O 1
ATOM 816 N N . LEU A 1 110 ? 25.008 -0.606 -5.720 1.00 41.19 110 LEU A N 1
ATOM 817 C CA . LEU A 1 110 ? 25.761 -0.715 -6.977 1.00 41.19 110 LEU A CA 1
ATOM 818 C C . LEU A 1 110 ? 26.914 -1.708 -6.812 1.00 41.19 110 LEU A C 1
ATOM 820 O O . LEU A 1 110 ? 28.067 -1.312 -6.673 1.00 41.19 110 LEU A O 1
ATOM 824 N N . ALA A 1 111 ? 26.599 -3.002 -6.842 1.00 34.28 111 ALA A N 1
ATOM 825 C CA . ALA A 1 111 ? 27.566 -4.049 -7.168 1.00 34.28 111 ALA A CA 1
ATOM 826 C C . ALA A 1 111 ? 26.849 -5.361 -7.519 1.00 34.28 111 ALA A C 1
ATOM 828 O O . ALA A 1 111 ? 26.747 -6.257 -6.689 1.00 34.28 111 ALA A O 1
ATOM 829 N N . PHE A 1 112 ? 26.390 -5.510 -8.762 1.00 31.95 112 PHE A N 1
ATOM 830 C CA . PHE A 1 112 ? 26.504 -6.813 -9.415 1.00 31.95 112 PHE A CA 1
ATOM 831 C C . PHE A 1 112 ? 26.816 -6.608 -10.894 1.00 31.95 112 PHE A C 1
ATOM 833 O O . PHE A 1 112 ? 26.079 -5.972 -11.647 1.00 31.95 112 PHE A O 1
ATOM 840 N N . GLU A 1 113 ? 28.018 -7.040 -11.241 1.00 35.09 113 GLU A N 1
ATOM 841 C CA . GLU A 1 113 ? 28.764 -6.666 -12.428 1.00 35.09 113 GLU A CA 1
ATOM 842 C C . GLU A 1 113 ? 28.128 -7.185 -13.723 1.00 35.09 113 GLU A C 1
ATOM 844 O O . GLU A 1 113 ? 27.716 -8.340 -13.838 1.00 35.09 113 GLU A O 1
ATOM 849 N N . ARG A 1 114 ? 28.127 -6.311 -14.738 1.00 51.28 114 ARG A N 1
ATOM 850 C CA . ARG A 1 114 ? 28.003 -6.680 -16.151 1.00 51.28 114 ARG A CA 1
ATOM 851 C C . ARG A 1 114 ? 29.146 -7.622 -16.515 1.00 51.28 114 ARG A C 1
ATOM 853 O O . ARG A 1 114 ? 30.302 -7.234 -16.393 1.00 51.28 114 ARG A O 1
ATOM 860 N N . THR A 1 115 ? 28.828 -8.769 -17.103 1.00 37.38 115 THR A N 1
ATOM 861 C CA . THR A 1 115 ? 29.694 -9.364 -18.126 1.00 37.38 115 THR A CA 1
ATOM 862 C C . THR A 1 115 ? 28.863 -9.844 -19.311 1.00 37.38 115 THR A C 1
ATOM 864 O O . THR A 1 115 ? 27.774 -10.396 -19.170 1.00 37.38 115 THR A O 1
ATOM 867 N N . ASP A 1 116 ? 29.389 -9.502 -20.480 1.00 49.91 116 ASP A N 1
ATOM 868 C CA . ASP A 1 116 ? 28.803 -9.543 -21.812 1.00 49.91 116 ASP A CA 1
ATOM 869 C C . ASP A 1 116 ? 28.717 -10.952 -22.443 1.00 49.91 116 ASP A C 1
ATOM 871 O O . ASP A 1 116 ? 29.539 -11.831 -22.194 1.00 49.91 116 ASP A O 1
ATOM 875 N N . GLU A 1 117 ? 27.742 -11.069 -23.356 1.00 53.31 117 GLU A N 1
ATOM 876 C CA . GLU A 1 117 ? 27.731 -11.844 -24.614 1.00 53.31 117 GLU A CA 1
ATOM 877 C C . GLU A 1 117 ? 27.830 -13.390 -24.625 1.00 53.31 117 GLU A C 1
ATOM 879 O O . GLU A 1 117 ? 28.898 -13.976 -24.455 1.00 53.31 117 GLU A O 1
ATOM 884 N N . LYS A 1 118 ? 26.761 -14.050 -25.129 1.00 41.19 118 LYS A N 1
ATOM 885 C CA . LYS A 1 118 ? 26.793 -14.764 -26.436 1.00 41.19 118 LYS A CA 1
ATOM 886 C C . LYS A 1 118 ? 25.430 -15.301 -26.931 1.00 41.19 118 LYS A C 1
ATOM 888 O O . LYS A 1 118 ? 24.704 -15.983 -26.221 1.00 41.19 118 LYS A O 1
ATOM 893 N N . LYS A 1 119 ? 25.175 -15.005 -28.215 1.00 52.16 119 LYS A N 1
ATOM 894 C CA . LYS A 1 119 ? 24.195 -15.519 -29.206 1.00 52.16 119 LYS A CA 1
ATOM 895 C C . LYS A 1 119 ? 23.547 -16.896 -28.949 1.00 52.16 119 LYS A C 1
ATOM 897 O O . LYS A 1 119 ? 24.265 -17.887 -28.849 1.00 52.16 119 LYS A O 1
ATOM 902 N N . ASN A 1 120 ? 22.224 -16.980 -29.157 1.00 37.56 120 ASN A N 1
ATOM 903 C CA . ASN A 1 120 ? 21.676 -17.942 -30.123 1.00 37.56 120 ASN A CA 1
ATOM 904 C C . ASN A 1 120 ? 20.327 -17.514 -30.732 1.00 37.56 120 ASN A C 1
ATOM 906 O O . ASN A 1 120 ? 19.549 -16.782 -30.127 1.00 37.56 120 ASN A O 1
ATOM 910 N N . ASP A 1 121 ? 20.148 -17.958 -31.970 1.00 49.66 121 ASP A N 1
ATOM 911 C CA . ASP A 1 121 ? 19.193 -17.552 -32.997 1.00 49.66 121 ASP A CA 1
ATOM 912 C C . ASP A 1 121 ? 17.781 -18.128 -32.764 1.00 49.66 121 ASP A C 1
ATOM 914 O O . ASP A 1 121 ? 17.563 -19.336 -32.797 1.00 49.66 121 ASP A O 1
ATOM 918 N N . ALA A 1 122 ? 16.824 -17.243 -32.508 1.00 43.47 122 ALA A N 1
ATOM 919 C CA . ALA A 1 122 ? 15.383 -17.431 -32.671 1.00 43.47 122 ALA A CA 1
ATOM 920 C C . ALA A 1 122 ? 14.794 -16.024 -32.879 1.00 43.47 122 ALA A C 1
ATOM 922 O O . ALA A 1 122 ? 15.416 -15.063 -32.412 1.00 43.47 122 ALA A O 1
ATOM 923 N N . PRO A 1 123 ? 13.639 -15.836 -33.552 1.00 44.78 123 PRO A N 1
ATOM 924 C CA . PRO A 1 123 ? 12.993 -14.529 -33.614 1.00 44.78 123 PRO A CA 1
ATOM 925 C C . PRO A 1 123 ? 12.548 -14.141 -32.200 1.00 44.78 123 PRO A C 1
ATOM 927 O O . PRO A 1 123 ? 11.450 -14.458 -31.750 1.00 44.78 123 PRO A O 1
ATOM 930 N N . MET A 1 124 ? 13.464 -13.511 -31.473 1.00 50.75 124 MET A N 1
ATOM 931 C CA . MET A 1 124 ? 13.279 -13.059 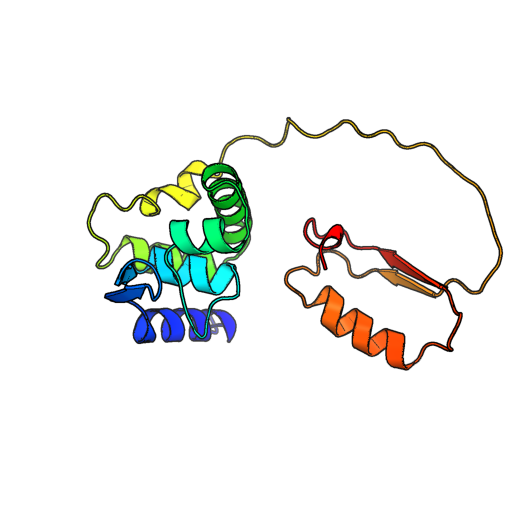-30.112 1.00 50.75 124 MET A CA 1
ATOM 932 C C . MET A 1 124 ? 12.399 -11.825 -30.201 1.00 50.75 124 MET A C 1
ATOM 934 O O . MET A 1 124 ? 12.847 -10.753 -30.611 1.00 50.75 124 MET A O 1
ATOM 938 N N . LEU A 1 125 ? 11.121 -11.989 -29.880 1.00 63.25 125 LEU A N 1
ATOM 939 C CA . LEU A 1 125 ? 10.212 -10.859 -29.800 1.00 63.25 125 LEU A CA 1
ATOM 940 C C . LEU A 1 125 ? 10.651 -10.037 -28.584 1.00 63.25 125 LEU A C 1
ATOM 942 O O . LEU A 1 125 ? 10.556 -10.503 -27.449 1.00 63.25 125 LEU A O 1
ATOM 946 N N . VAL A 1 126 ? 11.236 -8.864 -28.828 1.00 69.38 126 VAL A N 1
ATOM 947 C CA . VAL A 1 126 ? 11.702 -7.966 -27.768 1.00 69.38 126 VAL A CA 1
ATOM 948 C C . VAL A 1 126 ? 10.602 -6.964 -27.469 1.00 69.38 126 VAL A C 1
ATOM 950 O O . VAL A 1 126 ? 10.144 -6.244 -28.359 1.00 69.38 126 VAL A O 1
ATOM 953 N N . HIS A 1 127 ? 10.178 -6.919 -26.214 1.00 73.19 127 HIS A N 1
ATOM 954 C CA . HIS A 1 127 ? 9.177 -5.981 -25.740 1.00 73.19 127 HIS A CA 1
ATOM 955 C C . HIS A 1 127 ? 9.720 -5.190 -24.560 1.00 73.19 127 HIS A C 1
ATOM 957 O O . HIS A 1 127 ? 10.076 -5.759 -23.530 1.00 73.19 127 HIS A O 1
ATOM 963 N N . ASP A 1 128 ? 9.772 -3.877 -24.756 1.00 72.06 128 ASP A N 1
ATOM 964 C CA . ASP A 1 128 ? 10.097 -2.905 -23.726 1.00 72.06 128 ASP A CA 1
ATOM 965 C C . ASP A 1 128 ? 8.801 -2.441 -23.055 1.00 72.06 128 ASP A C 1
ATOM 967 O O . ASP A 1 128 ? 7.853 -2.030 -23.733 1.00 72.06 128 ASP A O 1
ATOM 971 N N . PHE A 1 129 ? 8.750 -2.599 -21.739 1.00 70.38 129 PHE A N 1
ATOM 972 C CA . PHE A 1 129 ? 7.648 -2.211 -20.866 1.00 70.38 129 PHE A CA 1
ATOM 973 C C . PHE A 1 129 ? 8.038 -1.037 -19.955 1.00 70.38 129 PHE A C 1
ATOM 975 O O . PHE A 1 129 ? 7.218 -0.608 -19.150 1.00 70.38 129 PHE A O 1
ATOM 982 N N . GLY A 1 130 ? 9.249 -0.481 -20.093 1.00 71.12 130 GLY A N 1
ATOM 983 C CA . GLY A 1 130 ? 9.698 0.691 -19.343 1.00 71.12 130 GLY A CA 1
ATOM 984 C C . GLY A 1 130 ? 9.501 0.547 -17.833 1.00 71.12 130 GLY A C 1
ATOM 985 O O . GLY A 1 130 ? 9.765 -0.507 -17.257 1.00 71.12 130 GLY A O 1
ATOM 986 N N . ASP A 1 131 ? 9.035 1.611 -17.185 1.00 57.53 131 ASP A N 1
ATOM 987 C CA . ASP A 1 131 ? 8.759 1.682 -15.747 1.00 57.53 131 ASP A CA 1
ATOM 988 C C . ASP A 1 131 ? 7.366 1.153 -15.354 1.00 57.53 131 ASP A C 1
ATOM 990 O O . ASP A 1 131 ? 6.865 1.475 -14.276 1.00 57.53 131 ASP A O 1
ATOM 994 N N . MET A 1 132 ? 6.723 0.336 -16.200 1.00 58.91 132 MET A N 1
ATOM 995 C CA . MET A 1 132 ? 5.458 -0.305 -15.836 1.00 58.91 132 MET A CA 1
ATOM 996 C C . MET A 1 132 ? 5.674 -1.284 -14.678 1.00 58.91 132 MET A C 1
ATOM 998 O O . MET A 1 132 ? 6.206 -2.374 -14.868 1.00 58.91 132 MET A O 1
ATOM 1002 N N . GLY A 1 133 ? 5.219 -0.890 -13.492 1.00 52.69 133 GLY A N 1
ATOM 1003 C CA . GLY A 1 133 ? 5.203 -1.696 -12.273 1.00 52.69 133 GLY A CA 1
ATOM 1004 C C . GLY A 1 133 ? 3.817 -1.772 -11.641 1.00 52.69 133 GLY A C 1
ATOM 1005 O O . GLY A 1 133 ? 2.922 -1.012 -12.010 1.00 52.69 133 GLY A O 1
ATOM 1006 N N . CYS A 1 134 ? 3.670 -2.659 -10.650 1.00 53.91 134 CYS A N 1
ATOM 1007 C CA . CYS A 1 134 ? 2.418 -3.018 -9.956 1.00 53.91 134 CYS A CA 1
ATOM 1008 C C . CYS A 1 134 ? 1.476 -3.955 -10.741 1.00 53.91 134 CYS A C 1
ATOM 1010 O O . CYS A 1 134 ? 0.264 -3.744 -10.759 1.00 53.91 134 CYS A O 1
ATOM 1012 N N . GLY A 1 135 ? 1.998 -5.020 -11.363 1.00 55.75 135 GLY A N 1
ATOM 1013 C CA . GLY A 1 135 ? 1.176 -6.041 -12.029 1.00 55.75 135 GLY A CA 1
ATOM 1014 C C . GLY A 1 135 ? 0.637 -5.654 -13.412 1.00 55.75 135 GLY A C 1
ATOM 1015 O O . GLY A 1 135 ? 0.180 -6.529 -14.151 1.00 55.75 135 GLY A O 1
ATOM 1016 N N . ASP A 1 136 ? 0.740 -4.382 -13.811 1.00 66.88 136 ASP A N 1
ATOM 1017 C CA . ASP A 1 136 ? 0.464 -3.926 -15.180 1.00 66.88 136 ASP A CA 1
ATOM 1018 C C . ASP A 1 136 ? 1.412 -4.583 -16.194 1.00 66.88 136 ASP A C 1
ATOM 1020 O O . ASP A 1 136 ? 0.976 -4.982 -17.277 1.00 66.88 136 ASP A O 1
ATOM 1024 N N . LEU A 1 137 ? 2.674 -4.815 -15.806 1.00 77.12 137 LEU A N 1
ATOM 1025 C CA . LEU A 1 137 ? 3.633 -5.583 -16.603 1.00 77.12 137 LEU A CA 1
ATOM 1026 C C . LEU A 1 137 ? 3.120 -7.000 -16.879 1.00 77.12 137 LEU A C 1
ATOM 1028 O O . LEU A 1 137 ? 3.105 -7.436 -18.028 1.00 77.12 137 LEU A O 1
ATOM 1032 N N . VAL A 1 138 ? 2.621 -7.700 -15.857 1.00 77.19 138 VAL A N 1
ATOM 1033 C CA . VAL A 1 138 ? 2.086 -9.065 -15.994 1.00 77.19 138 VAL A CA 1
ATOM 1034 C C . VAL A 1 138 ? 0.827 -9.091 -16.859 1.00 77.19 138 VAL A C 1
ATOM 1036 O O . VAL A 1 138 ? 0.639 -10.012 -17.661 1.00 77.19 138 VAL A O 1
ATOM 1039 N N . LEU A 1 139 ? -0.053 -8.097 -16.718 1.00 77.44 139 LEU A N 1
ATOM 1040 C CA . LEU A 1 139 ? -1.296 -8.007 -17.487 1.00 77.44 139 LEU A CA 1
ATOM 1041 C C . LEU A 1 139 ? -1.031 -7.742 -18.975 1.00 77.44 139 LEU A C 1
ATOM 1043 O O . LEU A 1 139 ? -1.550 -8.474 -19.826 1.00 77.44 139 LEU A O 1
ATOM 1047 N N . GLU A 1 140 ? -0.176 -6.770 -19.290 1.00 76.50 140 GLU A N 1
ATOM 1048 C CA . GLU A 1 140 ? 0.215 -6.458 -20.667 1.00 76.50 140 GLU A CA 1
ATOM 1049 C C . GLU A 1 140 ? 1.043 -7.593 -21.289 1.00 76.50 140 GLU A C 1
ATOM 1051 O O . GLU A 1 140 ? 0.810 -7.989 -22.439 1.00 76.50 140 GLU A O 1
ATOM 1056 N N . LEU A 1 141 ? 1.951 -8.206 -20.522 1.00 81.88 141 LEU A N 1
ATOM 1057 C CA . LEU A 1 141 ? 2.721 -9.367 -20.967 1.00 81.88 141 LEU A CA 1
ATOM 1058 C C . LEU A 1 141 ? 1.800 -10.553 -21.289 1.00 81.88 141 LEU A C 1
ATOM 1060 O O . LEU A 1 141 ? 1.940 -11.172 -22.344 1.00 81.88 141 LEU A O 1
ATOM 1064 N N . ARG A 1 142 ? 0.788 -10.829 -20.455 1.00 81.19 142 ARG A N 1
ATOM 1065 C CA . ARG A 1 142 ? -0.232 -11.862 -20.722 1.00 81.19 142 ARG A CA 1
ATOM 1066 C C . ARG A 1 142 ? -1.040 -11.593 -21.985 1.00 81.19 142 ARG A C 1
ATOM 1068 O O . ARG A 1 142 ? -1.436 -12.536 -22.673 1.00 81.19 142 ARG A O 1
ATOM 1075 N N . GLN A 1 143 ? -1.335 -10.334 -22.294 1.00 77.12 143 GLN A N 1
ATOM 1076 C CA . GLN A 1 143 ? -2.027 -9.987 -23.531 1.00 77.12 143 GLN A CA 1
ATOM 1077 C C . GLN A 1 143 ? -1.137 -10.204 -24.756 1.00 77.12 143 GLN A C 1
ATOM 1079 O O . GLN A 1 143 ? -1.603 -10.801 -25.727 1.00 77.12 143 GLN A O 1
ATOM 1084 N N . LYS A 1 144 ? 0.141 -9.818 -24.697 1.00 75.31 144 LYS A N 1
ATOM 1085 C CA . LYS A 1 144 ? 1.088 -10.031 -25.802 1.00 75.31 144 LYS A CA 1
ATOM 1086 C C . LYS A 1 144 ? 1.413 -11.508 -26.026 1.00 75.31 144 LYS A C 1
ATOM 1088 O O . LYS A 1 144 ? 1.414 -11.956 -27.170 1.00 75.31 144 LYS A O 1
ATOM 1093 N N . LEU A 1 145 ? 1.583 -12.293 -24.960 1.00 82.12 145 LEU A N 1
ATOM 1094 C CA . LEU A 1 145 ? 1.866 -13.732 -25.050 1.00 82.12 145 LEU A CA 1
ATOM 1095 C C . LEU A 1 145 ? 0.728 -14.545 -25.686 1.00 82.12 145 LEU A C 1
ATOM 1097 O O . LEU A 1 145 ? 0.992 -15.590 -26.272 1.00 82.12 145 LEU A O 1
ATOM 1101 N N . ARG A 1 146 ? -0.524 -14.064 -25.653 1.00 80.38 146 ARG A N 1
ATOM 1102 C CA . ARG A 1 146 ? -1.645 -14.725 -26.352 1.00 80.38 146 ARG A CA 1
ATOM 1103 C C . ARG A 1 146 ? -1.465 -14.783 -27.873 1.00 80.38 146 ARG A C 1
ATOM 1105 O O . ARG A 1 146 ? -2.063 -15.647 -28.506 1.00 80.38 146 ARG A O 1
ATOM 1112 N N . GLY A 1 147 ? -0.664 -13.887 -28.451 1.00 75.88 147 GLY A N 1
ATOM 1113 C CA . GLY A 1 147 ? -0.322 -13.891 -29.877 1.00 75.88 147 GLY A CA 1
ATOM 1114 C C . GLY A 1 147 ? 0.955 -14.666 -30.219 1.00 75.88 147 GLY A C 1
ATOM 1115 O O . GLY A 1 147 ? 1.348 -14.686 -31.383 1.00 75.88 147 GLY A O 1
ATOM 1116 N N . VAL A 1 148 ? 1.624 -15.270 -29.232 1.00 79.06 148 VAL A N 1
ATOM 1117 C CA . VAL A 1 148 ? 2.936 -15.907 -29.396 1.00 79.06 148 VAL A CA 1
ATOM 1118 C C . VAL A 1 148 ? 2.779 -17.421 -29.548 1.00 79.06 148 VAL A C 1
ATOM 1120 O O . VAL A 1 148 ? 2.033 -18.065 -28.811 1.00 79.06 148 VAL A O 1
ATOM 1123 N N . ALA A 1 149 ? 3.486 -18.005 -30.519 1.00 75.38 149 ALA A N 1
ATOM 1124 C CA . ALA A 1 149 ? 3.458 -19.446 -30.750 1.00 75.38 149 ALA A CA 1
ATOM 1125 C C . ALA A 1 149 ? 4.121 -20.218 -29.585 1.00 75.38 149 ALA A C 1
ATOM 1127 O O . ALA A 1 149 ? 5.148 -19.773 -29.063 1.00 75.38 149 ALA A O 1
ATOM 1128 N N . PRO A 1 150 ? 3.596 -21.395 -29.194 1.00 74.12 150 PRO A N 1
ATOM 1129 C CA . PRO A 1 150 ? 4.223 -22.243 -28.183 1.00 74.12 150 PRO A CA 1
ATOM 1130 C C . PRO A 1 150 ? 5.670 -22.594 -28.557 1.00 74.12 150 PRO A C 1
ATOM 1132 O O . PRO A 1 150 ? 5.937 -23.026 -29.675 1.00 74.12 150 PRO A O 1
ATOM 1135 N N . GLY A 1 151 ? 6.599 -22.415 -27.615 1.00 79.19 151 GLY A N 1
ATOM 1136 C CA . GLY A 1 151 ? 8.033 -22.650 -27.829 1.00 79.19 151 GLY A CA 1
ATOM 1137 C C . GLY A 1 151 ? 8.822 -21.434 -28.328 1.00 79.19 151 GLY A C 1
ATOM 1138 O O . GLY A 1 151 ? 10.043 -21.518 -28.433 1.00 79.19 151 GLY A O 1
ATOM 1139 N N . ALA A 1 152 ? 8.168 -20.300 -28.599 1.00 75.25 152 ALA A N 1
ATOM 1140 C CA . ALA A 1 152 ? 8.863 -19.050 -28.888 1.00 75.25 152 ALA A CA 1
ATOM 1141 C C . ALA A 1 152 ? 9.413 -18.394 -27.608 1.00 75.25 152 ALA A C 1
ATOM 1143 O O . ALA A 1 152 ? 8.808 -18.466 -26.537 1.00 75.25 152 ALA A O 1
ATOM 1144 N N . VAL A 1 153 ? 10.562 -17.729 -27.740 1.00 79.06 153 VAL A N 1
ATOM 1145 C CA . VAL A 1 153 ? 11.249 -17.027 -26.648 1.00 79.06 153 VAL A CA 1
ATOM 1146 C C . VAL A 1 153 ? 11.009 -15.526 -26.786 1.00 79.06 153 VAL A C 1
ATOM 1148 O O . VAL A 1 153 ? 11.223 -14.949 -27.853 1.00 79.06 153 VAL A O 1
ATOM 1151 N N . VAL A 1 154 ? 10.585 -14.889 -25.696 1.00 78.69 154 VAL A N 1
ATOM 1152 C CA . VAL A 1 154 ? 10.294 -13.450 -25.639 1.00 78.69 154 VAL A CA 1
ATOM 1153 C C . VAL A 1 154 ? 11.297 -12.780 -24.706 1.00 78.69 154 VAL A C 1
ATOM 1155 O O . VAL A 1 154 ? 11.560 -13.282 -23.614 1.00 78.69 154 VAL A O 1
ATOM 1158 N N . ARG A 1 155 ? 11.861 -11.646 -25.130 1.00 81.56 155 ARG A N 1
ATOM 1159 C CA . ARG A 1 155 ? 12.702 -10.795 -24.280 1.00 81.56 155 ARG A CA 1
ATOM 1160 C C . ARG A 1 155 ? 11.845 -9.694 -23.687 1.00 81.56 155 ARG A C 1
ATOM 1162 O O . ARG A 1 155 ? 11.301 -8.880 -24.431 1.00 81.56 155 ARG A O 1
ATOM 1169 N N . VAL A 1 156 ? 11.778 -9.648 -22.368 1.00 81.38 156 VAL A N 1
ATOM 1170 C CA . VAL A 1 156 ? 11.108 -8.580 -21.627 1.00 81.38 156 VAL A CA 1
ATOM 1171 C C . VAL A 1 156 ? 12.179 -7.608 -21.142 1.00 81.38 156 VAL A C 1
ATOM 1173 O O . VAL A 1 156 ? 13.179 -8.030 -20.564 1.00 81.38 156 VAL A O 1
ATOM 1176 N N . ILE A 1 157 ? 12.007 -6.324 -21.441 1.00 80.88 157 ILE A N 1
ATOM 1177 C CA . ILE A 1 157 ? 12.823 -5.238 -20.896 1.00 80.88 157 ILE A CA 1
ATOM 1178 C C . ILE A 1 157 ? 11.894 -4.406 -20.025 1.00 80.88 157 ILE A C 1
ATOM 1180 O O . ILE A 1 157 ? 10.884 -3.908 -20.511 1.00 80.88 157 ILE A O 1
ATOM 1184 N N . ALA A 1 158 ? 12.225 -4.282 -18.749 1.00 81.50 158 ALA A N 1
ATOM 1185 C CA . ALA A 1 158 ? 11.505 -3.448 -17.807 1.00 81.50 158 ALA A CA 1
ATOM 1186 C C . ALA A 1 158 ? 12.523 -2.738 -16.919 1.00 81.50 158 ALA A C 1
ATOM 1188 O O . ALA A 1 158 ? 13.521 -3.328 -16.502 1.00 81.50 158 ALA A O 1
ATOM 1189 N N . THR A 1 159 ? 12.292 -1.453 -16.696 1.00 74.94 159 THR A N 1
ATOM 1190 C CA . THR A 1 159 ? 13.079 -0.589 -15.814 1.00 74.94 159 THR A CA 1
ATOM 1191 C C . THR A 1 159 ? 12.411 -0.409 -14.456 1.00 74.94 159 THR A C 1
ATOM 1193 O O . THR A 1 159 ? 13.007 0.194 -13.565 1.00 74.94 159 THR A O 1
ATOM 1196 N N . ASP A 1 160 ? 11.189 -0.922 -14.291 1.00 68.94 160 ASP A N 1
ATOM 1197 C CA . ASP A 1 160 ? 10.530 -1.002 -12.995 1.00 68.94 160 ASP A CA 1
ATOM 1198 C C . ASP A 1 160 ? 11.286 -1.962 -12.052 1.00 68.94 160 ASP A C 1
ATOM 1200 O O . ASP A 1 160 ? 11.607 -3.088 -12.442 1.00 68.94 160 ASP A O 1
ATOM 1204 N N . PRO A 1 161 ? 11.578 -1.551 -10.805 1.00 63.47 161 PRO A N 1
ATOM 1205 C CA . PRO A 1 161 ? 12.286 -2.390 -9.840 1.00 63.47 161 PRO A CA 1
ATOM 1206 C C . PRO A 1 161 ? 11.475 -3.594 -9.327 1.00 63.47 161 PRO A C 1
ATOM 1208 O O . PRO A 1 161 ? 12.065 -4.481 -8.715 1.00 63.47 161 PRO A O 1
ATOM 1211 N N . GLY A 1 162 ? 10.155 -3.631 -9.533 1.00 64.62 162 GLY A N 1
ATOM 1212 C CA . GLY A 1 162 ? 9.270 -4.756 -9.209 1.00 64.62 162 GLY A CA 1
ATOM 1213 C C . GLY A 1 162 ? 9.165 -5.809 -10.317 1.00 64.62 162 GLY A C 1
ATOM 1214 O O . GLY A 1 162 ? 8.851 -6.959 -10.021 1.00 64.62 162 GLY A O 1
ATOM 1215 N N . ALA A 1 163 ? 9.552 -5.469 -11.550 1.00 74.25 163 ALA A N 1
ATOM 1216 C CA . ALA A 1 163 ? 9.524 -6.362 -12.708 1.00 74.25 163 ALA A CA 1
ATOM 1217 C C . ALA A 1 163 ? 10.207 -7.741 -12.545 1.00 74.25 163 ALA A C 1
ATOM 1219 O O . ALA A 1 163 ? 9.803 -8.666 -13.245 1.00 74.25 163 ALA A O 1
ATOM 1220 N N . PRO A 1 164 ? 11.236 -7.935 -11.692 1.00 72.50 164 PRO A N 1
ATOM 1221 C CA . PRO A 1 164 ? 11.783 -9.269 -11.436 1.00 72.50 164 PRO A CA 1
ATOM 1222 C C . PRO A 1 164 ? 10.859 -10.190 -10.624 1.00 72.50 164 PRO A C 1
ATOM 1224 O O . PRO A 1 164 ? 11.039 -11.406 -10.672 1.00 72.50 164 PRO A O 1
ATOM 1227 N N . GLU A 1 165 ? 9.943 -9.629 -9.827 1.00 74.94 165 GLU A N 1
ATOM 1228 C CA . GLU A 1 165 ? 9.005 -10.387 -8.983 1.00 74.94 165 GLU A CA 1
ATOM 1229 C C . GLU A 1 165 ? 7.621 -10.580 -9.630 1.00 74.94 165 GLU A C 1
ATOM 1231 O O . GLU A 1 165 ? 6.866 -11.450 -9.187 1.00 74.94 165 GLU A O 1
ATOM 1236 N N . ASP A 1 166 ? 7.307 -9.780 -10.654 1.00 65.75 166 ASP A N 1
ATOM 1237 C CA . ASP A 1 166 ? 6.137 -9.880 -11.542 1.00 65.75 166 ASP A CA 1
ATOM 1238 C C . ASP A 1 166 ? 6.232 -11.075 -12.523 1.00 65.75 166 ASP A C 1
ATOM 1240 O O . ASP A 1 166 ? 5.215 -11.799 -12.683 1.00 65.75 166 ASP A O 1
#

Secondary structure (DSSP, 8-state):
-PPPHHHHHHHHHHHHHTTPBPTTT-PBPPHHHHHHHHHTT-SSS---HHHHHHHTT--HHHHHHHHHHHHHT-HHHHHHHHHHHTSS--SSPTTTTTTTTT---S-S-------------S--EEEE-TT--SSHHHHHHHHHHTTSPTT--EEEE--STTTTT-

Radius of gyration: 19.44 Å; chains: 1; bounding box: 44×43×51 Å

Sequence (166 aa):
MAETSESRQLLEALARWVGASCPDCLEPLCDHGVLCAVALGLKDLPRCLNCATKGLGRDLVATKNHLARWLAGKDCYLRAWAKADSARCKTPCLLSGLLQEAEIPAEAELAFERTDEKKNDAPMLVHDFGDMGCGDLVLELRQKLRGVAPGAVVRVIATDPGAPED

Foldseek 3Di:
DDDDPLLVLLVVLLVPQQQAAAPPPGDGQALLQSLLQVVVVNSPRGHGLVVVCVVVVHDSVVSLLVCLQVLLPDPSSVVSLVVSLVDDDPPPDPCNCSNVVNPDDDPDDPDDDDDDDDDDDDPAAEDEPEQDDDCVLVVVVVVVCVPPDPPHHYHYHYPHPCVVVD

pLDDT: mean 72.79, std 15.34, range [31.95, 91.0]